Protein AF-A0A258ZQQ9-F1 (afdb_monomer)

Mean predicted aligned error: 3.71 Å

Structure (mmCIF, N/CA/C/O backbone):
data_AF-A0A258ZQQ9-F1
#
_entry.id   AF-A0A258ZQQ9-F1
#
loop_
_atom_site.group_PDB
_atom_site.id
_atom_site.type_symbol
_atom_site.label_atom_id
_atom_site.label_alt_id
_atom_site.label_comp_id
_atom_site.label_asym_id
_atom_site.label_entity_id
_atom_site.label_seq_id
_atom_site.pdbx_PDB_ins_code
_atom_site.Cartn_x
_atom_site.Cartn_y
_atom_site.Cartn_z
_atom_site.occupancy
_atom_site.B_iso_or_equiv
_atom_site.auth_seq_id
_atom_site.auth_comp_id
_atom_site.auth_asym_id
_atom_site.auth_atom_id
_atom_site.pdbx_PDB_model_num
ATOM 1 N N . MET A 1 1 ? 13.134 12.501 -29.313 1.00 63.53 1 MET A N 1
ATOM 2 C CA . MET A 1 1 ? 13.684 11.284 -28.673 1.00 63.53 1 MET A CA 1
ATOM 3 C C . MET A 1 1 ? 12.568 10.648 -27.853 1.00 63.53 1 MET A C 1
ATOM 5 O O . MET A 1 1 ? 11.966 11.358 -27.057 1.00 63.53 1 MET A O 1
ATOM 9 N N . ALA A 1 2 ? 12.199 9.390 -28.108 1.00 82.75 2 ALA A N 1
ATOM 10 C CA . ALA A 1 2 ? 11.105 8.739 -27.379 1.00 82.75 2 ALA A CA 1
ATOM 11 C C . ALA A 1 2 ? 11.530 8.412 -25.935 1.00 82.75 2 ALA A C 1
ATOM 13 O O . ALA A 1 2 ? 12.665 8.000 -25.712 1.00 82.75 2 ALA A O 1
ATOM 14 N N . MET A 1 3 ? 10.627 8.589 -24.965 1.00 87.00 3 MET A N 1
ATOM 15 C CA . MET A 1 3 ? 10.892 8.242 -23.563 1.00 87.00 3 MET A CA 1
ATOM 16 C C . MET A 1 3 ? 11.107 6.733 -23.400 1.00 87.00 3 MET A C 1
ATOM 18 O O . MET A 1 3 ? 10.327 5.932 -23.930 1.00 87.00 3 MET A O 1
ATOM 22 N N . THR A 1 4 ? 12.112 6.352 -22.614 1.00 93.62 4 THR A N 1
ATOM 23 C CA . THR A 1 4 ? 12.371 4.959 -22.230 1.00 93.62 4 THR A CA 1
ATOM 24 C C . THR A 1 4 ? 11.263 4.423 -21.318 1.00 93.62 4 THR A C 1
ATOM 26 O O . THR A 1 4 ? 10.526 5.186 -20.685 1.00 93.62 4 THR A O 1
ATOM 29 N N . ASP A 1 5 ? 11.141 3.099 -21.200 1.00 87.88 5 ASP A N 1
ATOM 30 C CA . ASP A 1 5 ? 10.147 2.489 -20.306 1.00 87.88 5 ASP A CA 1
ATOM 31 C C . ASP A 1 5 ? 10.368 2.847 -18.833 1.00 87.88 5 ASP A C 1
ATOM 33 O O . ASP A 1 5 ? 9.399 2.996 -18.088 1.00 87.88 5 ASP A O 1
ATOM 37 N N . ALA A 1 6 ? 11.622 3.062 -18.428 1.00 89.94 6 ALA A N 1
ATOM 38 C CA . ALA A 1 6 ? 11.958 3.546 -17.094 1.00 89.94 6 ALA A CA 1
ATOM 39 C C . ALA A 1 6 ? 11.459 4.981 -16.865 1.00 89.94 6 ALA A C 1
ATOM 41 O O . ALA A 1 6 ? 10.852 5.260 -15.833 1.00 89.94 6 ALA A O 1
ATOM 42 N N . GLN A 1 7 ? 1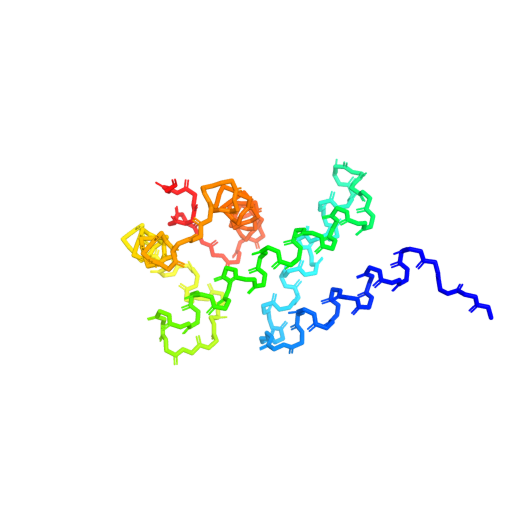1.638 5.874 -17.845 1.00 92.62 7 GLN A N 1
ATOM 43 C CA . GLN A 1 7 ? 11.149 7.255 -17.764 1.00 92.62 7 GLN A CA 1
ATOM 44 C C . GLN A 1 7 ? 9.618 7.313 -17.728 1.00 92.62 7 GLN A C 1
ATOM 46 O O . GLN A 1 7 ? 9.043 8.071 -16.948 1.00 92.62 7 GLN A O 1
ATOM 51 N N . LYS A 1 8 ? 8.945 6.486 -18.537 1.00 93.50 8 LYS A N 1
ATOM 52 C CA . LYS A 1 8 ? 7.478 6.378 -18.527 1.00 93.50 8 LYS A CA 1
ATOM 53 C C . LYS A 1 8 ? 6.960 5.878 -17.178 1.00 93.50 8 LYS A C 1
ATOM 55 O O . LYS A 1 8 ? 6.010 6.447 -16.650 1.00 93.50 8 LYS A O 1
ATOM 60 N N . ALA A 1 9 ? 7.589 4.844 -16.619 1.00 93.88 9 ALA A N 1
ATOM 61 C CA . ALA A 1 9 ? 7.220 4.301 -15.316 1.00 93.88 9 ALA A CA 1
ATOM 62 C C . ALA A 1 9 ? 7.427 5.324 -14.191 1.00 93.88 9 ALA A C 1
ATOM 64 O O . ALA A 1 9 ? 6.523 5.520 -13.385 1.00 93.88 9 ALA A O 1
ATOM 65 N N . ALA A 1 10 ? 8.566 6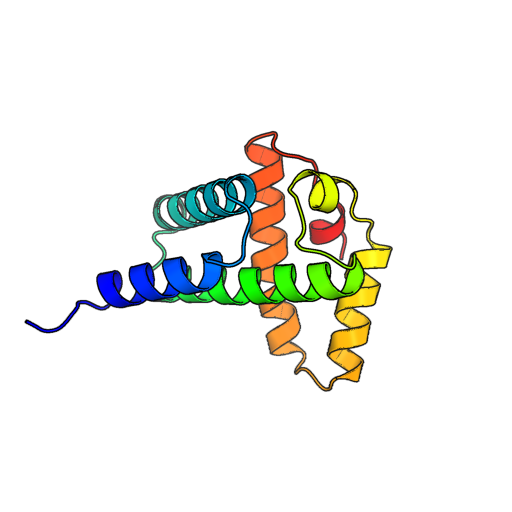.023 -14.170 1.00 94.62 10 ALA A N 1
ATOM 66 C CA . ALA A 1 10 ? 8.842 7.067 -13.184 1.00 94.62 10 ALA A CA 1
ATOM 67 C C . ALA A 1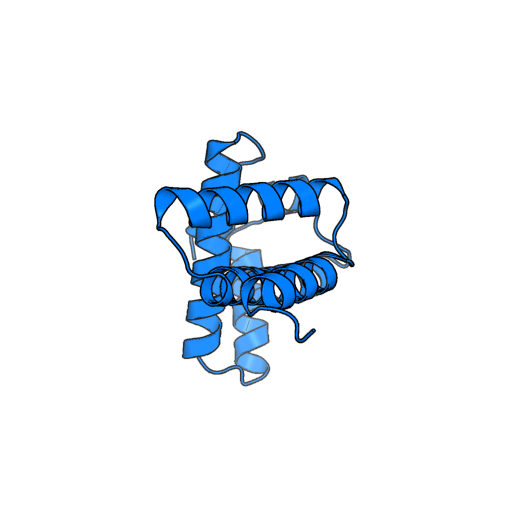 10 ? 7.783 8.180 -13.222 1.00 94.62 10 ALA A C 1
ATOM 69 O O . ALA A 1 10 ? 7.227 8.536 -12.186 1.00 94.62 10 ALA A O 1
ATOM 70 N N . ARG A 1 11 ? 7.423 8.655 -14.422 1.00 96.38 11 ARG A N 1
ATOM 71 C CA . ARG A 1 11 ? 6.364 9.659 -14.591 1.00 96.38 11 ARG A CA 1
ATOM 72 C C . ARG A 1 11 ? 4.998 9.149 -14.131 1.00 96.38 11 ARG A C 1
ATOM 74 O O . ARG A 1 11 ? 4.251 9.881 -13.490 1.00 96.38 11 ARG A O 1
ATOM 81 N N . ALA A 1 12 ? 4.664 7.899 -14.444 1.00 96.69 12 ALA A N 1
ATOM 82 C CA . ALA A 1 12 ? 3.419 7.291 -13.988 1.00 96.69 12 ALA A CA 1
ATOM 83 C C . ALA A 1 12 ? 3.368 7.186 -12.456 1.00 96.69 12 ALA A C 1
ATOM 85 O O . ALA A 1 12 ? 2.339 7.504 -11.865 1.00 96.69 12 ALA A O 1
ATOM 86 N N . ILE A 1 13 ? 4.472 6.792 -11.812 1.00 96.88 13 ILE A N 1
ATOM 87 C CA . ILE A 1 13 ? 4.585 6.742 -10.349 1.00 96.88 13 ILE A CA 1
ATOM 88 C C . ILE A 1 13 ? 4.388 8.141 -9.759 1.00 96.88 13 ILE A C 1
ATOM 90 O O . ILE A 1 13 ? 3.544 8.306 -8.887 1.00 96.88 13 ILE A O 1
ATOM 94 N N . GLU A 1 14 ? 5.073 9.160 -10.276 1.00 96.44 14 GLU A N 1
ATOM 95 C CA . GLU A 1 14 ? 4.917 10.548 -9.821 1.00 96.44 14 GLU A CA 1
ATOM 96 C C . GLU A 1 14 ? 3.442 10.998 -9.839 1.00 96.44 14 GLU A C 1
ATOM 98 O O . GLU A 1 14 ? 2.931 11.513 -8.841 1.00 96.44 14 GLU A O 1
ATOM 103 N N . CYS A 1 15 ? 2.726 10.726 -10.937 1.00 97.25 15 CYS A N 1
ATOM 104 C CA . CYS A 1 15 ? 1.299 11.029 -11.060 1.00 97.25 15 CYS A CA 1
ATOM 105 C C . CYS A 1 15 ? 0.427 10.222 -10.086 1.00 97.25 15 CYS A C 1
ATOM 107 O O . CYS A 1 15 ? -0.526 10.765 -9.533 1.00 97.25 15 CYS A O 1
ATOM 109 N N . LEU A 1 16 ? 0.741 8.944 -9.855 1.00 96.88 16 LEU A N 1
ATOM 110 C CA . LEU A 1 16 ? 0.011 8.092 -8.908 1.00 96.88 16 LEU A CA 1
ATOM 111 C C . LEU A 1 16 ? 0.169 8.567 -7.461 1.00 96.88 16 LEU A C 1
ATOM 113 O O . LEU A 1 16 ? -0.767 8.444 -6.675 1.00 96.88 16 LEU A O 1
ATOM 117 N N . LEU A 1 17 ? 1.340 9.103 -7.112 1.00 95.38 17 LEU A N 1
ATOM 118 C CA . LEU A 1 17 ? 1.627 9.587 -5.764 1.00 95.38 17 LEU A CA 1
ATOM 119 C C . LEU A 1 17 ? 1.222 11.052 -5.565 1.00 95.38 17 LEU A C 1
ATOM 121 O O . LEU A 1 17 ? 1.149 11.500 -4.426 1.00 95.38 17 LEU A O 1
ATOM 125 N N . ALA A 1 18 ? 0.928 11.799 -6.639 1.00 94.56 18 ALA A N 1
ATOM 126 C CA . ALA A 1 18 ? 0.511 13.205 -6.616 1.00 94.56 18 ALA A CA 1
ATOM 127 C C . ALA A 1 18 ? -0.522 13.572 -5.526 1.00 94.56 18 ALA A C 1
ATOM 129 O O . ALA A 1 18 ? -0.265 14.558 -4.839 1.00 94.56 18 ALA A O 1
ATOM 130 N N . PR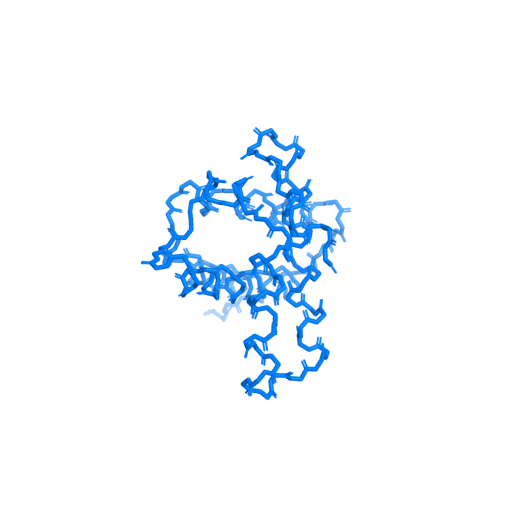O A 1 19 ? -1.608 12.809 -5.289 1.00 92.50 19 PRO A N 1
ATOM 131 C CA . PRO A 1 19 ? -2.609 13.168 -4.279 1.00 92.50 19 PRO A CA 1
ATOM 132 C C . PRO A 1 19 ? -2.198 12.852 -2.830 1.00 92.50 19 PRO A C 1
ATOM 134 O O . PRO A 1 19 ? -2.929 13.196 -1.905 1.00 92.50 19 PRO A O 1
ATOM 137 N N . LEU A 1 20 ? -1.071 12.169 -2.608 1.00 93.12 20 LEU A N 1
ATOM 138 C CA . LEU A 1 20 ? -0.624 11.783 -1.271 1.00 93.12 20 LEU A CA 1
ATOM 139 C C . LEU A 1 20 ? 0.062 12.953 -0.557 1.00 93.12 20 LEU A C 1
ATOM 141 O O . LEU A 1 20 ? 0.720 13.790 -1.187 1.00 93.12 20 LEU A O 1
ATOM 145 N N . SER A 1 21 ? -0.025 12.961 0.777 1.00 93.06 21 SER A N 1
ATOM 146 C CA . SER A 1 21 ? 0.754 13.881 1.609 1.00 93.06 21 SER A CA 1
ATOM 147 C C . SER A 1 21 ? 2.255 13.706 1.356 1.00 93.06 21 SER A C 1
ATOM 149 O O . SER A 1 21 ? 2.712 12.629 0.964 1.00 93.06 21 SER A O 1
ATOM 151 N N . ALA A 1 22 ? 3.043 14.757 1.601 1.00 93.81 22 ALA A N 1
ATOM 152 C CA . ALA A 1 22 ? 4.491 14.712 1.393 1.00 93.81 22 ALA A CA 1
ATOM 153 C C . ALA A 1 22 ? 5.147 13.557 2.169 1.00 93.81 22 ALA A C 1
ATOM 155 O O . ALA A 1 22 ? 5.926 12.799 1.601 1.00 93.81 22 ALA A O 1
ATOM 156 N N . GLN A 1 23 ? 4.758 13.361 3.434 1.00 94.12 23 GLN A N 1
ATOM 157 C CA . GLN A 1 23 ? 5.283 12.279 4.268 1.00 94.12 23 GLN A CA 1
ATOM 158 C C . GLN A 1 23 ? 4.938 10.890 3.708 1.00 94.12 23 GLN A C 1
ATOM 160 O O . GLN A 1 23 ? 5.804 10.019 3.641 1.00 94.12 23 GLN A O 1
ATOM 165 N N . MET A 1 24 ? 3.691 10.685 3.268 1.00 95.19 24 MET A N 1
ATOM 166 C CA . MET A 1 24 ? 3.267 9.420 2.665 1.00 95.19 24 MET A CA 1
ATOM 167 C C . MET A 1 24 ? 4.019 9.156 1.356 1.00 95.19 24 MET A C 1
ATOM 169 O O . MET A 1 24 ? 4.493 8.045 1.132 1.00 95.19 24 MET A O 1
ATOM 173 N N . ARG A 1 25 ? 4.174 10.177 0.505 1.00 96.31 25 ARG A N 1
ATOM 174 C CA . ARG A 1 25 ? 4.927 10.076 -0.751 1.00 96.31 25 ARG A CA 1
ATOM 175 C C . ARG A 1 25 ? 6.363 9.622 -0.506 1.00 96.31 25 ARG A C 1
ATOM 177 O O . ARG A 1 25 ? 6.778 8.645 -1.121 1.00 96.31 25 ARG A O 1
ATOM 184 N N . THR A 1 26 ? 7.071 10.262 0.424 1.00 96.12 26 THR A N 1
ATOM 185 C CA . THR A 1 26 ? 8.449 9.889 0.776 1.00 96.12 26 THR A CA 1
ATOM 186 C C . THR A 1 26 ? 8.541 8.429 1.216 1.00 96.12 26 THR A C 1
ATOM 188 O O . THR A 1 26 ? 9.432 7.708 0.771 1.00 96.12 26 THR A O 1
ATOM 191 N N . ALA A 1 27 ? 7.600 7.958 2.042 1.00 96.12 27 ALA A N 1
ATOM 192 C CA . ALA A 1 27 ? 7.573 6.562 2.479 1.00 96.12 27 ALA A CA 1
ATOM 193 C C . ALA A 1 27 ? 7.330 5.588 1.311 1.00 96.12 27 ALA A C 1
ATOM 195 O O . ALA A 1 27 ? 7.975 4.542 1.218 1.00 96.12 27 ALA A O 1
ATOM 196 N N . VAL A 1 28 ? 6.427 5.925 0.385 1.00 96.75 28 VAL A N 1
ATOM 197 C CA . VAL A 1 28 ? 6.155 5.095 -0.800 1.00 96.75 28 VAL A CA 1
ATOM 198 C C . VAL A 1 28 ? 7.347 5.074 -1.761 1.00 96.75 28 VAL A C 1
ATOM 200 O O . VAL A 1 28 ? 7.681 4.018 -2.296 1.00 96.75 28 VAL A O 1
ATOM 203 N N . GLU A 1 29 ? 8.021 6.203 -1.967 1.00 96.31 29 GLU A N 1
ATOM 204 C CA . GLU A 1 29 ? 9.216 6.289 -2.813 1.00 96.31 29 GLU A CA 1
ATOM 205 C C . GLU A 1 29 ? 10.382 5.480 -2.231 1.00 96.31 29 GLU A C 1
ATOM 207 O O . GLU A 1 29 ? 10.989 4.682 -2.951 1.00 96.31 29 GLU A O 1
ATOM 212 N N . ALA A 1 30 ? 10.638 5.598 -0.923 1.00 96.12 30 ALA A N 1
ATOM 213 C CA . ALA A 1 30 ? 11.641 4.794 -0.222 1.00 96.12 30 ALA A CA 1
ATOM 214 C C . ALA A 1 30 ? 11.341 3.289 -0.334 1.00 96.12 30 ALA A C 1
ATOM 216 O O . ALA A 1 30 ? 12.227 2.484 -0.643 1.00 96.12 30 ALA A O 1
ATOM 217 N N . TRP A 1 31 ? 10.072 2.908 -0.179 1.00 96.38 31 TRP A N 1
ATOM 218 C CA . TRP A 1 31 ? 9.624 1.530 -0.351 1.00 96.38 31 TRP A CA 1
ATOM 219 C C . TRP A 1 31 ? 9.887 0.995 -1.764 1.00 96.38 31 TRP A C 1
ATOM 221 O O . TRP A 1 31 ? 10.431 -0.103 -1.914 1.00 96.38 31 TRP A O 1
ATOM 231 N N . LEU A 1 32 ? 9.511 1.751 -2.801 1.00 96.31 32 LEU A N 1
ATOM 232 C CA . LEU A 1 32 ? 9.701 1.353 -4.198 1.00 96.31 32 LEU A CA 1
ATOM 233 C C . LEU A 1 32 ? 11.187 1.250 -4.553 1.00 96.31 32 LEU A C 1
ATOM 235 O O . LEU A 1 32 ? 11.590 0.261 -5.169 1.00 96.31 32 LEU A O 1
ATOM 239 N N . ALA A 1 33 ? 12.007 2.206 -4.106 1.00 94.56 33 ALA A N 1
ATOM 240 C CA . ALA A 1 33 ? 13.457 2.177 -4.283 1.00 94.56 33 ALA A CA 1
ATOM 241 C C . ALA A 1 33 ? 14.080 0.936 -3.623 1.00 94.56 33 ALA A C 1
ATOM 243 O O . ALA A 1 33 ? 14.894 0.237 -4.233 1.00 94.56 33 ALA A O 1
ATOM 244 N N . ARG A 1 34 ? 13.632 0.590 -2.411 1.00 93.50 34 ARG A N 1
ATOM 245 C CA . ARG A 1 34 ? 14.072 -0.624 -1.715 1.00 93.50 34 ARG A CA 1
ATOM 246 C C . ARG A 1 34 ? 13.673 -1.890 -2.466 1.00 93.50 34 ARG A C 1
ATOM 248 O O . ARG A 1 34 ? 14.504 -2.775 -2.651 1.00 93.50 34 ARG A O 1
ATOM 255 N N . LEU A 1 35 ? 12.428 -1.984 -2.939 1.00 91.56 35 LEU A N 1
ATOM 256 C CA . LEU A 1 35 ? 11.986 -3.122 -3.749 1.00 91.56 35 LEU A CA 1
ATOM 257 C C . LEU A 1 35 ? 12.797 -3.250 -5.045 1.00 91.56 35 LEU A C 1
ATOM 259 O O . LEU A 1 35 ? 13.151 -4.364 -5.436 1.00 91.56 35 LEU A O 1
ATOM 263 N N . ALA A 1 36 ? 13.111 -2.130 -5.698 1.00 91.25 36 ALA A N 1
ATOM 264 C CA . ALA A 1 36 ? 13.959 -2.105 -6.883 1.00 91.25 36 ALA A CA 1
ATOM 265 C C . ALA A 1 36 ? 15.350 -2.679 -6.593 1.00 91.25 36 ALA A C 1
ATOM 267 O O . ALA A 1 36 ? 15.838 -3.503 -7.365 1.00 91.25 36 ALA A O 1
ATOM 268 N N . HIS A 1 37 ? 15.955 -2.294 -5.467 1.00 90.00 37 HIS A N 1
ATOM 269 C CA . HIS A 1 37 ? 17.298 -2.727 -5.098 1.00 90.00 37 HIS A CA 1
ATOM 270 C C . HIS A 1 37 ? 17.342 -4.185 -4.613 1.00 90.00 37 HIS A C 1
ATOM 272 O O . HIS A 1 37 ? 18.089 -4.995 -5.158 1.00 90.00 37 HIS A O 1
ATOM 278 N N . GLU A 1 38 ? 16.494 -4.556 -3.649 1.00 89.94 38 GLU A N 1
ATOM 279 C CA . GLU A 1 38 ? 16.500 -5.891 -3.030 1.00 89.94 38 GLU A CA 1
ATOM 280 C C . GLU A 1 38 ? 16.031 -6.992 -3.989 1.00 89.94 38 GLU A C 1
ATOM 282 O O . GLU A 1 38 ? 16.553 -8.106 -3.978 1.00 89.94 38 GLU A O 1
ATOM 287 N N . ARG A 1 39 ? 15.012 -6.706 -4.809 1.00 85.56 39 ARG A N 1
ATOM 288 C CA . ARG A 1 39 ? 14.353 -7.712 -5.659 1.00 85.56 39 ARG A CA 1
ATOM 289 C C . ARG A 1 39 ? 14.653 -7.550 -7.143 1.00 85.56 39 ARG A C 1
ATOM 291 O O . ARG A 1 39 ? 14.107 -8.310 -7.941 1.00 85.56 39 ARG A O 1
ATOM 298 N N . ARG A 1 40 ? 15.493 -6.578 -7.519 1.00 87.75 40 ARG A N 1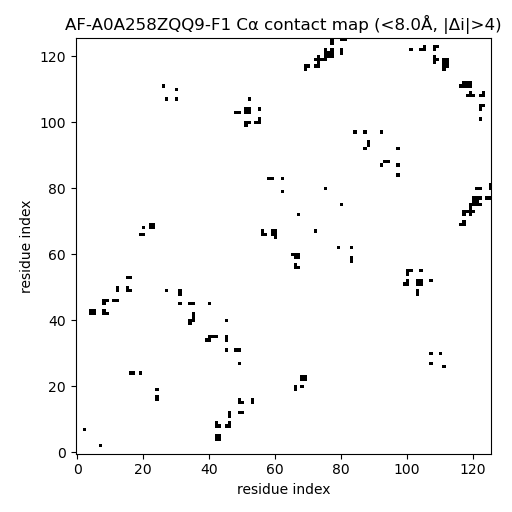
ATOM 299 C CA . ARG A 1 40 ? 15.812 -6.241 -8.919 1.00 87.75 40 ARG A CA 1
ATOM 300 C C . ARG A 1 40 ? 14.550 -6.064 -9.771 1.00 87.75 40 ARG A C 1
ATOM 302 O O . ARG A 1 40 ? 14.463 -6.567 -10.890 1.00 87.75 40 ARG A O 1
ATOM 309 N N . LEU A 1 41 ? 13.534 -5.396 -9.215 1.00 87.81 41 LEU A N 1
ATOM 310 C CA . LEU A 1 41 ? 12.258 -5.218 -9.906 1.00 87.81 41 LEU A CA 1
ATOM 311 C C . LEU A 1 41 ? 12.419 -4.329 -11.139 1.00 87.81 41 LEU A C 1
ATOM 313 O O . LEU A 1 41 ? 12.965 -3.227 -11.060 1.00 87.81 41 LEU A O 1
ATOM 317 N N . SER A 1 42 ? 11.840 -4.774 -12.257 1.00 92.62 42 SER A N 1
ATOM 318 C CA . SER A 1 42 ? 11.722 -3.944 -13.455 1.00 92.62 42 SER A CA 1
ATOM 319 C C . SER A 1 42 ? 10.927 -2.666 -13.164 1.00 92.62 42 SER A C 1
ATOM 321 O O . SER A 1 42 ? 10.051 -2.649 -12.291 1.00 92.62 42 SER A O 1
ATOM 323 N N . ALA A 1 43 ? 11.165 -1.613 -13.947 1.00 92.69 43 ALA A N 1
ATOM 324 C CA . ALA A 1 43 ? 10.429 -0.354 -13.825 1.00 92.69 43 ALA A CA 1
ATOM 325 C C . ALA A 1 43 ? 8.904 -0.553 -13.947 1.00 92.69 43 ALA A C 1
ATOM 327 O O . ALA A 1 43 ? 8.129 0.048 -13.207 1.00 92.69 43 ALA A O 1
ATOM 328 N N . LYS A 1 44 ? 8.464 -1.477 -14.813 1.00 93.00 44 LYS A N 1
ATOM 329 C CA . LYS A 1 44 ? 7.045 -1.827 -14.972 1.00 93.00 44 LYS A CA 1
ATOM 330 C C . LYS A 1 44 ? 6.459 -2.543 -13.764 1.00 93.00 44 LYS A C 1
ATOM 332 O O . LYS A 1 44 ? 5.291 -2.344 -13.437 1.00 93.00 44 LYS A O 1
ATOM 337 N N . THR A 1 45 ? 7.259 -3.356 -13.083 1.00 93.62 45 THR A N 1
ATOM 338 C CA . THR A 1 45 ? 6.827 -3.999 -11.844 1.00 93.62 45 THR A CA 1
ATOM 339 C C . THR A 1 45 ? 6.704 -2.969 -10.721 1.00 93.62 45 THR A C 1
ATOM 341 O O . THR A 1 45 ? 5.704 -2.990 -10.014 1.00 93.62 45 THR A O 1
ATOM 344 N N . GLN A 1 46 ? 7.642 -2.023 -10.600 1.00 94.69 46 GLN A N 1
ATOM 345 C CA . GLN A 1 46 ? 7.539 -0.920 -9.630 1.00 94.69 46 GLN A CA 1
ATOM 346 C C . GLN A 1 46 ? 6.288 -0.063 -9.873 1.00 94.69 46 GLN A C 1
ATOM 348 O O . GLN A 1 46 ? 5.525 0.185 -8.944 1.00 94.69 46 GLN A O 1
ATOM 353 N N . GLU A 1 47 ? 6.021 0.300 -11.132 1.00 96.31 47 GLU A N 1
ATOM 354 C CA . GLU A 1 47 ? 4.806 1.020 -11.538 1.00 96.31 47 GLU A CA 1
ATOM 355 C C . GLU A 1 47 ? 3.529 0.257 -11.136 1.00 96.31 47 GLU A C 1
ATOM 357 O O . GLU A 1 47 ? 2.565 0.852 -10.653 1.00 96.31 47 GLU A O 1
ATOM 362 N N . ALA A 1 48 ? 3.515 -1.072 -11.292 1.00 96.38 48 ALA A N 1
ATOM 363 C CA . ALA A 1 48 ? 2.384 -1.902 -10.882 1.00 96.38 48 ALA A CA 1
ATOM 364 C C . ALA A 1 48 ? 2.174 -1.899 -9.359 1.00 96.38 48 ALA A C 1
ATOM 366 O O . ALA A 1 48 ? 1.041 -1.720 -8.913 1.00 96.38 48 ALA A O 1
ATOM 367 N N . TYR A 1 49 ? 3.248 -2.029 -8.573 1.00 96.62 49 TYR A N 1
ATOM 368 C CA . TYR A 1 49 ? 3.186 -1.935 -7.111 1.00 96.62 49 TYR A CA 1
ATOM 369 C C . TYR A 1 49 ? 2.699 -0.558 -6.644 1.00 96.62 49 TYR A C 1
ATOM 371 O O . TYR A 1 49 ? 1.833 -0.487 -5.774 1.00 96.62 49 TYR A O 1
ATOM 379 N N . ALA A 1 50 ? 3.199 0.522 -7.252 1.00 97.19 50 ALA A N 1
ATOM 380 C CA . ALA A 1 50 ? 2.753 1.882 -6.962 1.00 97.19 50 ALA A CA 1
ATOM 381 C C . ALA A 1 50 ? 1.258 2.063 -7.264 1.00 97.19 50 ALA A C 1
ATOM 383 O O . ALA A 1 50 ? 0.522 2.607 -6.444 1.00 97.19 50 ALA A O 1
ATOM 384 N N . ARG A 1 51 ? 0.787 1.555 -8.411 1.00 97.81 51 ARG A N 1
ATOM 385 C CA . ARG A 1 51 ? -0.627 1.628 -8.807 1.00 97.81 51 ARG A CA 1
ATOM 386 C C . ARG A 1 51 ? -1.528 0.880 -7.833 1.00 97.81 51 ARG A C 1
ATOM 388 O O . ARG A 1 51 ? -2.557 1.408 -7.419 1.00 97.81 51 ARG A O 1
ATOM 395 N N . ASP A 1 52 ? -1.156 -0.345 -7.480 1.00 97.50 52 ASP A N 1
ATOM 396 C CA . ASP A 1 52 ? -1.949 -1.161 -6.567 1.00 97.50 52 ASP A CA 1
ATOM 397 C C . ASP A 1 52 ? -1.980 -0.543 -5.158 1.00 97.50 52 ASP A C 1
ATOM 399 O O . ASP A 1 52 ? -3.042 -0.504 -4.537 1.00 97.50 52 ASP A O 1
ATOM 403 N N . LEU A 1 53 ? -0.865 0.018 -4.676 1.00 97.06 53 LEU A N 1
ATOM 404 C CA . LEU A 1 53 ? -0.843 0.727 -3.396 1.00 97.06 53 LEU A CA 1
ATOM 405 C C . LEU A 1 53 ? -1.688 2.009 -3.431 1.00 97.06 53 LEU A C 1
ATOM 407 O O . LEU A 1 53 ? -2.480 2.226 -2.519 1.00 97.06 53 LEU A O 1
ATOM 411 N N . ALA A 1 54 ? -1.585 2.823 -4.485 1.00 96.62 54 ALA A N 1
ATOM 412 C CA . ALA A 1 54 ? -2.396 4.032 -4.641 1.00 96.62 54 ALA A CA 1
ATOM 413 C C . ALA A 1 54 ? -3.903 3.716 -4.616 1.00 96.62 54 ALA A C 1
ATOM 415 O O . ALA A 1 54 ? -4.679 4.423 -3.973 1.00 96.62 54 ALA A O 1
ATOM 416 N N . LEU A 1 55 ? -4.319 2.609 -5.243 1.00 95.56 55 LEU A N 1
ATOM 417 C CA . LEU A 1 55 ? -5.701 2.131 -5.169 1.00 95.56 55 LEU A CA 1
ATOM 418 C C . LEU A 1 55 ? -6.106 1.763 -3.736 1.00 95.56 55 LEU A C 1
ATOM 420 O O . LEU A 1 55 ? -7.201 2.127 -3.314 1.00 95.56 55 LEU A O 1
ATOM 424 N N . VAL A 1 56 ? -5.248 1.072 -2.982 1.00 95.44 56 VAL A N 1
ATOM 425 C CA . VAL A 1 56 ? -5.519 0.738 -1.573 1.00 95.44 56 VAL A CA 1
ATOM 426 C C . VAL A 1 56 ? -5.639 2.000 -0.721 1.00 95.44 56 VAL A C 1
ATOM 428 O O . VAL A 1 56 ? -6.626 2.140 -0.004 1.00 95.44 56 VAL A O 1
ATOM 431 N N . LEU A 1 57 ? -4.695 2.938 -0.838 1.00 94.94 57 LEU A N 1
ATOM 432 C CA . LEU A 1 57 ? -4.716 4.201 -0.095 1.00 94.94 57 LEU A CA 1
ATOM 433 C C . LEU A 1 57 ? -5.965 5.027 -0.417 1.00 94.94 57 LEU A C 1
ATOM 435 O O . LEU A 1 57 ? -6.585 5.564 0.493 1.00 94.94 57 LEU A O 1
ATOM 439 N N . ASN A 1 58 ? -6.398 5.059 -1.679 1.00 95.06 58 ASN A N 1
ATOM 440 C CA . ASN A 1 58 ? -7.650 5.710 -2.059 1.00 95.06 58 ASN A CA 1
ATOM 441 C C . ASN A 1 58 ? -8.875 5.033 -1.420 1.00 95.06 58 ASN A C 1
ATOM 443 O O . ASN A 1 58 ? -9.799 5.702 -0.972 1.00 95.06 58 ASN A O 1
ATOM 447 N N . ARG A 1 59 ? -8.900 3.697 -1.342 1.00 94.25 59 ARG A N 1
ATOM 448 C CA . ARG A 1 59 ? -10.005 2.986 -0.681 1.00 94.25 59 ARG A CA 1
ATOM 449 C C . ARG A 1 59 ? -10.014 3.180 0.830 1.00 94.25 59 ARG A C 1
ATOM 451 O O . ARG A 1 59 ? -11.098 3.285 1.395 1.00 94.25 59 ARG A O 1
ATOM 458 N N . LEU A 1 60 ? -8.843 3.260 1.456 1.00 93.69 60 LEU A N 1
ATOM 459 C CA . LEU A 1 60 ? -8.717 3.646 2.859 1.00 93.69 60 LEU A CA 1
ATOM 460 C C . LEU A 1 60 ? -9.172 5.089 3.068 1.00 93.69 60 LEU A C 1
ATOM 462 O O . LEU A 1 60 ? -9.883 5.350 4.028 1.00 93.69 60 LEU A O 1
ATOM 466 N N . ALA A 1 61 ? -8.860 5.997 2.141 1.00 94.00 61 ALA A N 1
ATOM 467 C CA . ALA A 1 61 ? -9.310 7.380 2.232 1.00 94.00 61 ALA A CA 1
ATOM 468 C C . ALA A 1 61 ? -10.840 7.498 2.247 1.00 94.00 61 ALA A C 1
ATOM 470 O O . ALA A 1 61 ? -11.400 8.239 3.048 1.00 94.00 61 ALA A O 1
ATOM 471 N N . LEU A 1 62 ? -11.522 6.716 1.404 1.00 93.56 62 LEU A N 1
ATOM 472 C CA . LEU A 1 62 ? -12.986 6.647 1.388 1.00 93.56 62 LEU A CA 1
ATOM 473 C C . LEU A 1 62 ? -13.572 6.061 2.684 1.00 93.56 62 LEU A C 1
ATOM 475 O O . LEU A 1 62 ? -14.672 6.442 3.065 1.00 93.56 62 LEU A O 1
ATOM 479 N N . HIS A 1 63 ? -12.861 5.145 3.347 1.00 92.62 63 HIS A N 1
ATOM 480 C CA . HIS A 1 63 ? -13.280 4.553 4.626 1.00 92.62 63 HIS A CA 1
ATOM 481 C C . HIS A 1 63 ? -13.047 5.497 5.812 1.00 92.62 63 HIS A C 1
ATOM 483 O O . HIS A 1 63 ? -13.891 5.593 6.694 1.00 92.62 63 HIS A O 1
ATOM 489 N N . LEU A 1 64 ? -11.921 6.216 5.815 1.00 91.19 64 LEU A N 1
ATOM 490 C CA . LEU A 1 64 ? -11.513 7.132 6.887 1.00 91.19 64 LEU A CA 1
ATOM 491 C C . LEU A 1 64 ? -12.088 8.551 6.731 1.00 91.19 64 LEU A C 1
ATOM 493 O O . LEU A 1 64 ? -12.009 9.349 7.659 1.00 91.19 64 LEU A O 1
ATOM 497 N N . GLY A 1 65 ? -12.648 8.885 5.564 1.00 93.12 65 GLY A N 1
ATOM 498 C CA . GLY A 1 65 ? -13.198 10.212 5.267 1.00 93.12 65 GLY A CA 1
ATOM 499 C C . GLY A 1 65 ? -12.155 11.270 4.882 1.00 93.12 65 GLY A C 1
ATOM 500 O O . GLY A 1 65 ? -12.471 12.456 4.856 1.00 93.12 65 GLY A O 1
ATOM 501 N N . GLY A 1 66 ? -10.919 10.872 4.568 1.00 91.69 66 GLY A N 1
ATOM 502 C CA . GLY A 1 66 ? -9.823 11.785 4.234 1.00 91.69 66 GLY A CA 1
ATOM 503 C C . GLY A 1 66 ? -8.559 11.054 3.782 1.00 91.69 66 GLY A C 1
ATOM 504 O O . GLY A 1 66 ? -8.460 9.838 3.909 1.00 91.69 66 GLY A O 1
ATOM 505 N N . ALA A 1 67 ? -7.585 11.777 3.221 1.00 91.56 67 ALA A N 1
ATOM 506 C CA . ALA A 1 67 ? -6.336 11.168 2.760 1.00 91.56 67 ALA A CA 1
ATOM 507 C C . ALA A 1 67 ? -5.556 10.546 3.942 1.00 91.56 67 ALA A C 1
ATOM 509 O O . ALA A 1 67 ? -5.245 11.274 4.885 1.00 91.56 67 ALA A O 1
ATOM 510 N N . PRO A 1 68 ? -5.211 9.242 3.903 1.00 92.69 68 PRO A N 1
ATOM 511 C CA . PRO A 1 68 ? -4.583 8.568 5.034 1.00 92.69 68 PRO A CA 1
ATOM 512 C C . PRO A 1 68 ? -3.178 9.111 5.305 1.00 92.69 68 PRO A C 1
ATOM 514 O O . PRO A 1 68 ? -2.352 9.245 4.397 1.00 92.69 68 PRO A O 1
ATOM 517 N N . THR A 1 69 ? -2.891 9.367 6.576 1.00 93.00 69 THR A N 1
ATOM 518 C CA . THR A 1 69 ? -1.549 9.649 7.090 1.00 9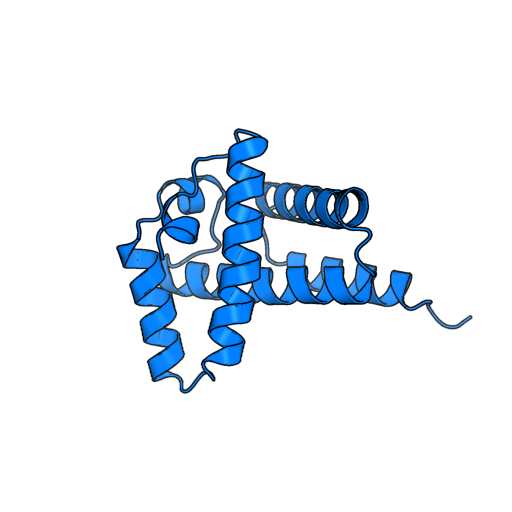3.00 69 THR A CA 1
ATOM 519 C C . THR A 1 69 ? -0.847 8.358 7.519 1.00 93.00 69 THR A C 1
ATOM 521 O O . THR A 1 69 ? -1.465 7.297 7.617 1.00 93.00 69 THR A O 1
ATOM 524 N N . LEU A 1 70 ? 0.460 8.423 7.798 1.00 92.19 70 LEU A N 1
ATOM 525 C CA . LEU A 1 70 ? 1.173 7.272 8.3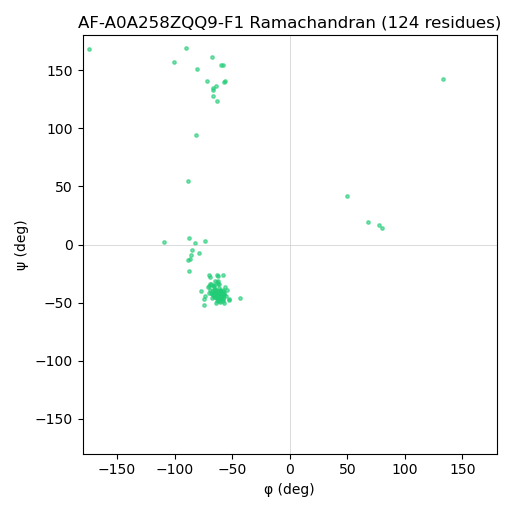69 1.00 92.19 70 LEU A CA 1
ATOM 526 C C . LEU A 1 70 ? 0.623 6.885 9.753 1.00 92.19 70 LEU A C 1
ATOM 528 O O . LEU A 1 70 ? 0.559 5.699 10.070 1.00 92.19 70 LEU A O 1
ATOM 532 N N . ALA A 1 71 ? 0.173 7.867 10.542 1.00 91.12 71 ALA A N 1
ATOM 533 C CA . ALA A 1 71 ? -0.453 7.623 11.838 1.00 91.12 71 ALA A CA 1
ATOM 534 C C . ALA A 1 71 ? -1.787 6.877 11.690 1.00 91.12 71 ALA A C 1
ATOM 536 O O . ALA A 1 71 ? -2.025 5.917 12.419 1.00 91.12 71 ALA A O 1
ATOM 537 N N . ASP A 1 72 ? -2.607 7.245 10.700 1.00 92.25 72 ASP A N 1
ATOM 538 C CA . ASP A 1 72 ? -3.860 6.535 10.418 1.00 92.25 72 ASP A CA 1
ATOM 539 C C . ASP A 1 72 ? -3.592 5.083 10.023 1.00 92.25 72 ASP A C 1
ATOM 541 O O . ASP A 1 72 ? -4.271 4.179 10.500 1.00 92.25 72 ASP A O 1
ATOM 545 N N . LEU A 1 73 ? -2.563 4.838 9.198 1.00 92.44 73 LEU A N 1
ATOM 546 C CA . LEU A 1 73 ? -2.167 3.473 8.845 1.00 92.44 73 LEU A CA 1
ATOM 547 C C . LEU A 1 73 ? -1.734 2.665 10.074 1.00 92.44 73 LEU A C 1
ATOM 549 O O . LEU A 1 73 ? -2.081 1.491 10.171 1.00 92.44 73 LEU A O 1
ATOM 553 N N . ALA A 1 74 ? -1.006 3.272 11.012 1.00 90.25 74 ALA A N 1
ATOM 554 C CA . ALA A 1 74 ? -0.605 2.617 12.258 1.00 90.25 74 ALA A CA 1
ATOM 555 C C . ALA A 1 74 ? -1.791 2.359 13.207 1.00 90.25 74 ALA A C 1
ATOM 557 O O . ALA A 1 74 ? -1.755 1.407 13.983 1.00 90.25 74 ALA A O 1
ATOM 558 N N . ALA A 1 75 ? -2.840 3.181 13.135 1.00 91.56 75 ALA A N 1
ATOM 559 C CA . ALA A 1 75 ? -4.058 3.037 13.928 1.00 91.56 75 ALA A CA 1
ATOM 560 C C . ALA A 1 75 ? -5.100 2.089 13.302 1.00 91.56 75 ALA A C 1
ATOM 562 O O . ALA A 1 75 ? -6.090 1.763 13.959 1.00 91.56 75 ALA A O 1
ATOM 563 N N . LEU A 1 76 ? -4.899 1.640 12.054 1.00 92.12 76 LEU A N 1
ATOM 564 C CA . LEU A 1 76 ? -5.822 0.723 11.384 1.00 92.12 76 LEU A CA 1
ATOM 565 C C . LEU A 1 76 ? -6.022 -0.553 12.197 1.00 92.12 76 LEU A C 1
ATOM 567 O O . LEU A 1 76 ? -5.073 -1.156 12.700 1.00 92.12 76 LEU A O 1
ATOM 571 N N . THR A 1 77 ? -7.262 -1.033 12.223 1.00 90.88 77 THR A N 1
ATOM 572 C CA . THR A 1 77 ? -7.600 -2.337 12.787 1.00 90.88 77 THR A CA 1
ATOM 573 C C . THR A 1 77 ? -7.785 -3.384 11.681 1.00 90.88 77 THR A C 1
ATOM 575 O O . THR A 1 77 ? -8.122 -3.052 10.538 1.00 90.88 77 THR A O 1
ATOM 578 N N . PRO A 1 78 ? -7.642 -4.690 11.979 1.00 90.38 78 PRO A N 1
ATOM 579 C CA . PRO A 1 78 ? -7.998 -5.737 11.020 1.00 90.38 78 PRO A CA 1
ATOM 580 C C . PRO A 1 78 ? -9.464 -5.667 10.560 1.00 90.38 78 PRO A C 1
ATOM 582 O O . PRO A 1 78 ? -9.788 -6.134 9.468 1.00 90.38 78 PRO A O 1
ATOM 585 N N . ALA A 1 79 ? -10.363 -5.105 11.378 1.00 90.50 79 ALA A N 1
ATOM 586 C CA . ALA A 1 79 ? -11.761 -4.913 11.007 1.00 90.50 79 ALA A CA 1
ATOM 587 C C . ALA A 1 79 ? -11.909 -3.868 9.891 1.00 90.50 79 ALA A C 1
ATOM 589 O O . ALA A 1 79 ? -12.627 -4.134 8.929 1.00 90.50 79 ALA A O 1
ATOM 590 N N . ASP A 1 80 ? -11.164 -2.760 9.951 1.00 91.44 80 ASP A N 1
ATOM 591 C CA . ASP A 1 80 ? -11.153 -1.731 8.899 1.00 91.44 80 ASP A CA 1
ATOM 592 C C . ASP A 1 80 ? -10.694 -2.309 7.560 1.00 91.44 80 ASP A C 1
ATOM 594 O O . ASP A 1 80 ? -11.339 -2.137 6.524 1.00 91.44 80 ASP A O 1
ATOM 598 N N . VAL A 1 81 ? -9.608 -3.084 7.585 1.00 90.56 81 VAL A N 1
ATOM 599 C CA . VAL A 1 81 ? -9.066 -3.726 6.381 1.00 90.56 81 VAL A CA 1
ATOM 600 C C . VAL A 1 81 ? -10.081 -4.706 5.786 1.00 90.56 81 VAL A C 1
ATOM 602 O O . VAL A 1 81 ? -10.310 -4.708 4.572 1.00 90.56 81 VAL A O 1
ATOM 605 N N . ARG A 1 82 ? -10.753 -5.509 6.622 1.00 91.00 82 ARG A N 1
ATOM 606 C CA . ARG A 1 82 ? -11.826 -6.410 6.168 1.00 91.00 82 ARG A CA 1
ATOM 607 C C . ARG A 1 82 ? -13.027 -5.647 5.616 1.00 91.00 82 ARG A C 1
ATOM 609 O O . ARG A 1 82 ? -13.558 -6.079 4.594 1.00 91.00 82 ARG A O 1
ATOM 616 N N . ALA A 1 83 ? -13.429 -4.536 6.232 1.00 91.94 83 ALA A N 1
ATOM 617 C CA . ALA A 1 83 ? -14.530 -3.699 5.760 1.00 91.94 83 ALA A CA 1
ATOM 618 C C . ALA A 1 83 ? -14.237 -3.137 4.362 1.00 91.94 83 ALA A C 1
ATOM 620 O O . ALA A 1 83 ? -15.051 -3.287 3.448 1.00 91.94 83 ALA A O 1
ATOM 621 N N . VAL A 1 84 ? -13.027 -2.610 4.150 1.00 92.00 84 VAL A N 1
ATOM 622 C CA . VAL A 1 84 ? -12.582 -2.122 2.838 1.00 92.00 84 VAL A CA 1
ATOM 623 C C . VAL A 1 84 ? -12.603 -3.238 1.790 1.00 92.00 84 VAL A C 1
ATOM 625 O O . VAL A 1 84 ? -13.124 -3.040 0.691 1.00 92.00 84 VAL A O 1
ATOM 628 N N . ILE A 1 85 ? -12.091 -4.432 2.106 1.00 91.88 85 ILE A N 1
ATOM 629 C CA . ILE A 1 85 ? -12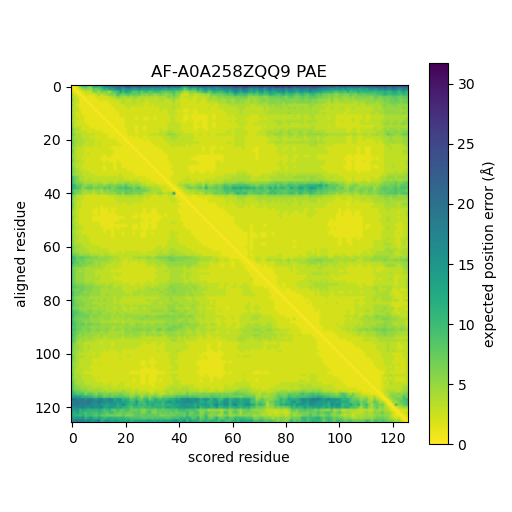.112 -5.576 1.176 1.00 91.88 85 ILE A CA 1
ATOM 630 C C . ILE A 1 85 ? -13.549 -6.024 0.877 1.00 91.88 85 ILE A C 1
ATOM 632 O O . ILE A 1 85 ? -13.869 -6.317 -0.277 1.00 91.88 85 ILE A O 1
ATOM 636 N N . ALA A 1 86 ? -14.411 -6.093 1.894 1.00 92.44 86 ALA A N 1
ATOM 637 C CA . ALA A 1 86 ? -15.806 -6.495 1.745 1.00 92.44 86 ALA A CA 1
ATOM 638 C C . ALA A 1 86 ? -16.568 -5.531 0.826 1.00 92.44 86 ALA A C 1
ATOM 640 O O . ALA A 1 86 ? -17.233 -5.988 -0.105 1.00 92.44 86 ALA A O 1
ATOM 641 N N . GLY A 1 87 ? -16.380 -4.218 0.995 1.00 92.38 87 GLY A N 1
ATOM 642 C CA . GLY A 1 87 ? -16.945 -3.212 0.094 1.00 92.38 87 GLY A CA 1
ATOM 643 C C . GLY A 1 87 ? -16.497 -3.408 -1.358 1.00 92.38 87 GLY A C 1
ATOM 644 O O . GLY A 1 87 ? -17.313 -3.387 -2.274 1.00 92.38 87 GLY A O 1
ATOM 645 N N . ARG A 1 88 ? -15.216 -3.720 -1.591 1.00 93.00 88 ARG A N 1
ATOM 646 C CA . ARG A 1 88 ? -14.706 -3.990 -2.950 1.00 93.00 88 ARG A CA 1
ATOM 647 C C . ARG A 1 88 ? -15.288 -5.256 -3.572 1.00 93.00 88 ARG A C 1
ATOM 649 O O . ARG A 1 88 ? -15.514 -5.287 -4.779 1.00 93.00 88 ARG A O 1
ATOM 656 N N . LYS A 1 89 ? -15.533 -6.297 -2.772 1.00 92.25 89 LYS A N 1
ATOM 657 C CA . LYS A 1 89 ? -16.231 -7.502 -3.245 1.00 92.25 89 LYS A CA 1
ATOM 658 C C . LYS A 1 89 ? -17.670 -7.180 -3.648 1.00 92.25 89 LYS A C 1
ATOM 660 O O . LYS A 1 89 ? -18.102 -7.643 -4.698 1.00 92.25 89 LYS A O 1
ATOM 665 N N . ALA A 1 90 ? -18.374 -6.369 -2.858 1.00 92.94 90 ALA A N 1
ATOM 666 C CA . ALA A 1 90 ? -19.733 -5.927 -3.173 1.00 92.94 90 ALA A CA 1
ATOM 667 C C . ALA A 1 90 ? -19.792 -5.085 -4.463 1.00 92.94 90 ALA A C 1
ATOM 669 O O . ALA A 1 90 ? -20.738 -5.203 -5.231 1.00 92.94 90 ALA A O 1
ATOM 670 N N . GLU A 1 91 ? -18.740 -4.318 -4.759 1.00 94.38 91 GLU A N 1
ATOM 671 C CA . GLU A 1 91 ? -18.562 -3.593 -6.029 1.00 94.38 91 GLU A CA 1
ATOM 672 C C . GLU A 1 91 ? -18.202 -4.502 -7.229 1.00 94.38 91 GLU A C 1
ATOM 674 O O . GLU A 1 91 ? -17.932 -4.005 -8.322 1.00 94.38 91 GLU A O 1
ATOM 679 N N . GLY A 1 92 ? -18.150 -5.829 -7.056 1.00 95.19 92 GLY A N 1
ATOM 680 C CA . GLY A 1 92 ? -17.870 -6.782 -8.137 1.00 95.19 92 GLY A CA 1
ATOM 681 C C . GLY A 1 92 ? -16.393 -6.886 -8.537 1.00 95.19 92 GLY A C 1
ATOM 682 O O . GLY A 1 92 ? -16.071 -7.409 -9.605 1.00 95.19 92 GLY A O 1
ATOM 683 N N . VAL A 1 93 ? -15.462 -6.405 -7.705 1.00 95.81 93 VAL A N 1
ATOM 684 C CA . VAL A 1 93 ? -14.025 -6.486 -8.005 1.00 95.81 93 VAL A CA 1
ATOM 685 C C . VAL A 1 93 ? -13.558 -7.940 -7.999 1.00 95.81 93 VAL A C 1
ATOM 687 O O . VAL A 1 93 ? -13.716 -8.664 -7.016 1.00 95.81 93 VAL A O 1
ATOM 690 N N . ALA A 1 94 ? -12.900 -8.349 -9.086 1.00 95.56 94 ALA A N 1
ATOM 691 C CA . ALA A 1 94 ? -12.402 -9.709 -9.244 1.00 95.56 94 ALA A CA 1
ATOM 692 C C . ALA A 1 94 ? -11.450 -10.130 -8.097 1.00 95.56 94 ALA A C 1
ATOM 694 O O . ALA A 1 94 ? -10.551 -9.360 -7.728 1.00 95.56 94 ALA A O 1
ATOM 695 N N . PRO A 1 95 ? -11.540 -11.378 -7.590 1.00 94.06 95 PRO A N 1
ATOM 696 C CA . PRO A 1 95 ? -10.700 -11.863 -6.489 1.00 94.06 95 PRO A CA 1
ATOM 697 C C . PRO A 1 95 ? -9.194 -11.715 -6.738 1.00 94.06 95 PRO A C 1
ATOM 699 O O . PRO A 1 95 ? -8.445 -11.320 -5.846 1.00 94.06 95 PRO A O 1
ATOM 702 N N . ARG A 1 96 ? -8.743 -11.966 -7.974 1.00 95.31 96 ARG A N 1
ATOM 703 C CA . ARG A 1 96 ? -7.331 -11.832 -8.365 1.00 95.31 96 ARG A CA 1
ATOM 704 C C . ARG A 1 96 ? -6.813 -10.398 -8.211 1.00 95.31 96 ARG A C 1
ATOM 706 O O . ARG A 1 96 ? -5.655 -10.208 -7.845 1.00 95.31 96 ARG A O 1
ATOM 713 N N . THR A 1 97 ? -7.663 -9.400 -8.449 1.00 95.12 97 THR A N 1
ATOM 714 C CA . THR A 1 97 ? -7.326 -7.989 -8.232 1.00 95.12 97 THR A CA 1
ATOM 715 C C . THR A 1 97 ? -7.162 -7.710 -6.744 1.00 95.12 97 THR A C 1
ATOM 717 O O . THR A 1 97 ? -6.155 -7.130 -6.353 1.00 95.12 97 THR A O 1
ATOM 720 N N . LEU A 1 98 ? -8.084 -8.188 -5.901 1.00 94.88 98 LEU A N 1
ATOM 721 C CA . LEU A 1 98 ? -8.000 -8.014 -4.445 1.00 94.88 98 LEU A CA 1
ATOM 722 C C . LEU A 1 98 ? -6.712 -8.608 -3.869 1.00 94.88 98 LEU A C 1
ATOM 724 O O . LEU A 1 98 ? -6.038 -7.958 -3.076 1.00 94.88 98 LEU A O 1
ATOM 728 N N . VAL A 1 99 ? -6.327 -9.806 -4.314 1.00 94.88 99 VAL A N 1
ATOM 729 C CA . VAL A 1 99 ? -5.068 -10.438 -3.895 1.00 94.88 99 VAL A CA 1
ATOM 730 C C . VAL A 1 99 ? -3.860 -9.574 -4.264 1.00 94.88 99 VAL A C 1
ATOM 732 O O . VAL A 1 99 ? -2.954 -9.418 -3.446 1.00 94.88 99 VAL A O 1
ATOM 735 N N . ARG A 1 100 ? -3.846 -8.981 -5.465 1.00 95.25 100 ARG A N 1
ATOM 736 C CA . ARG A 1 100 ? -2.739 -8.123 -5.915 1.00 95.25 100 ARG A CA 1
ATOM 737 C C . ARG A 1 100 ? -2.651 -6.826 -5.103 1.00 95.25 100 ARG A C 1
ATOM 739 O O . ARG A 1 100 ? -1.565 -6.469 -4.654 1.00 95.25 100 ARG A O 1
ATOM 746 N N . LEU A 1 101 ? -3.795 -6.195 -4.830 1.00 95.38 101 LEU A N 1
ATOM 747 C CA . LEU A 1 101 ? -3.889 -5.024 -3.952 1.00 95.38 101 LEU A CA 1
ATOM 748 C C . LEU A 1 101 ? -3.359 -5.335 -2.543 1.00 95.38 101 LEU A C 1
ATOM 750 O O . LEU A 1 101 ? -2.521 -4.603 -2.017 1.00 95.38 101 LEU A O 1
ATOM 754 N N . LEU A 1 102 ? -3.774 -6.463 -1.956 1.00 94.81 102 LEU A N 1
ATOM 755 C CA . LEU A 1 102 ? -3.305 -6.887 -0.634 1.00 94.81 102 LEU A CA 1
ATOM 756 C C . LEU A 1 102 ? -1.815 -7.229 -0.622 1.00 94.81 102 LEU A C 1
ATOM 758 O O . LEU A 1 102 ? -1.130 -6.952 0.357 1.00 94.81 102 LEU A O 1
ATOM 762 N N . ALA A 1 103 ? -1.280 -7.803 -1.699 1.00 95.25 103 ALA A N 1
ATOM 763 C CA . ALA A 1 103 ? 0.149 -8.074 -1.800 1.00 95.25 103 ALA A CA 1
ATOM 764 C C . ALA A 1 103 ? 0.984 -6.782 -1.759 1.00 95.25 103 ALA A C 1
ATOM 766 O O . ALA A 1 103 ? 2.001 -6.742 -1.058 1.00 95.25 103 ALA A O 1
ATOM 767 N N . ALA A 1 104 ? 0.546 -5.727 -2.457 1.00 95.75 104 ALA A N 1
ATOM 768 C CA . ALA A 1 104 ? 1.181 -4.411 -2.399 1.00 95.75 104 ALA A CA 1
ATOM 769 C C . ALA A 1 104 ? 1.069 -3.801 -0.992 1.00 95.75 104 ALA A C 1
ATOM 771 O O . ALA A 1 104 ? 2.090 -3.458 -0.396 1.00 95.75 104 ALA A O 1
ATOM 772 N N . ALA A 1 105 ? -0.140 -3.776 -0.420 1.00 95.38 105 ALA A N 1
ATOM 773 C CA . ALA A 1 105 ? -0.407 -3.223 0.910 1.00 95.38 105 ALA A CA 1
ATOM 774 C C . ALA A 1 105 ? 0.414 -3.906 2.017 1.00 95.38 105 ALA A C 1
ATOM 776 O O . ALA A 1 105 ? 1.101 -3.238 2.786 1.00 95.38 105 ALA A O 1
ATOM 777 N N . ARG A 1 106 ? 0.432 -5.246 2.049 1.00 95.06 106 ARG A N 1
ATOM 778 C CA . ARG A 1 106 ? 1.238 -6.032 2.999 1.00 95.06 106 ARG A CA 1
ATOM 779 C C . ARG A 1 106 ? 2.732 -5.781 2.831 1.00 95.06 106 ARG A C 1
ATOM 781 O O . ARG A 1 106 ? 3.478 -5.781 3.805 1.00 95.06 106 ARG A O 1
ATOM 788 N N . SER A 1 107 ? 3.197 -5.620 1.591 1.00 95.12 107 SER A N 1
ATOM 789 C CA . SER A 1 107 ? 4.610 -5.341 1.343 1.00 95.12 107 SER A CA 1
ATOM 790 C C . SER A 1 107 ? 5.023 -3.948 1.800 1.00 95.12 107 SER A C 1
ATOM 792 O O . SER A 1 107 ? 6.170 -3.799 2.221 1.00 95.12 107 SER A O 1
ATOM 794 N N . PHE A 1 108 ? 4.131 -2.966 1.693 1.00 95.94 108 PHE A N 1
ATOM 795 C CA . PHE A 1 108 ? 4.359 -1.611 2.175 1.00 95.94 108 PHE A CA 1
ATOM 796 C C . PHE A 1 108 ? 4.293 -1.541 3.706 1.00 95.94 108 PHE A C 1
ATOM 798 O O . PHE A 1 108 ? 5.211 -1.011 4.318 1.00 95.94 108 PHE A O 1
ATOM 805 N N . ALA A 1 109 ? 3.306 -2.187 4.336 1.00 93.69 109 ALA A N 1
ATOM 806 C CA . ALA A 1 109 ? 3.203 -2.292 5.796 1.00 93.69 109 ALA A CA 1
ATOM 807 C C . ALA A 1 109 ? 4.490 -2.837 6.440 1.00 93.69 109 ALA A C 1
ATOM 809 O O . ALA A 1 109 ? 5.051 -2.219 7.338 1.00 93.69 109 ALA A O 1
ATOM 810 N N . ARG A 1 110 ? 5.038 -3.931 5.889 1.00 93.12 110 ARG A N 1
ATOM 811 C CA . ARG A 1 110 ? 6.331 -4.485 6.327 1.00 93.12 110 ARG A CA 1
ATOM 812 C C . ARG A 1 110 ? 7.512 -3.537 6.125 1.00 93.12 110 ARG A C 1
ATOM 814 O O . ARG A 1 110 ? 8.535 -3.702 6.777 1.00 93.12 110 ARG A O 1
ATOM 821 N N . HIS A 1 111 ? 7.441 -2.621 5.160 1.00 94.31 111 HIS A N 1
ATOM 822 C CA . HIS A 1 111 ? 8.475 -1.602 5.008 1.00 94.31 111 HIS A CA 1
ATOM 823 C C . HIS A 1 111 ? 8.346 -0.536 6.094 1.00 94.31 111 HIS A C 1
ATOM 825 O O . HIS A 1 111 ? 9.341 -0.264 6.750 1.00 94.31 111 HIS A O 1
ATOM 831 N N . LEU A 1 112 ? 7.140 -0.021 6.345 1.00 93.38 112 LEU A N 1
ATOM 832 C CA . LEU A 1 112 ? 6.897 0.962 7.407 1.00 93.38 112 LEU A CA 1
ATOM 833 C C . LEU A 1 112 ? 7.333 0.446 8.785 1.00 93.38 112 LEU A C 1
ATOM 835 O O . LEU A 1 112 ? 8.000 1.164 9.526 1.00 93.38 112 LEU A O 1
ATOM 839 N N . GLU A 1 113 ? 7.030 -0.819 9.087 1.00 92.00 113 GLU A N 1
ATOM 840 C CA . GLU A 1 113 ? 7.475 -1.488 10.314 1.00 92.00 113 GLU A CA 1
ATOM 841 C C . GLU A 1 113 ? 9.005 -1.527 10.434 1.00 92.00 113 GLU A C 1
ATOM 843 O O . GLU A 1 113 ? 9.549 -1.304 11.512 1.00 92.00 113 GLU A O 1
ATOM 848 N N . ARG A 1 114 ? 9.710 -1.777 9.324 1.00 90.06 114 ARG A N 1
ATOM 849 C CA . ARG A 1 114 ? 11.180 -1.825 9.294 1.00 90.06 114 ARG A CA 1
ATOM 850 C C . ARG A 1 114 ? 11.825 -0.454 9.459 1.00 90.06 114 ARG A C 1
ATOM 852 O O . ARG A 1 114 ? 12.850 -0.366 10.121 1.00 90.06 114 ARG A O 1
ATOM 859 N N . GLU A 1 115 ? 11.227 0.587 8.890 1.00 89.31 115 GLU A N 1
ATOM 860 C CA . GLU A 1 115 ? 11.719 1.967 9.002 1.00 89.31 115 GLU A CA 1
ATOM 861 C C . GLU A 1 115 ? 11.287 2.650 10.316 1.00 89.31 115 GLU A C 1
ATOM 863 O O . GLU A 1 115 ? 11.567 3.829 10.522 1.00 89.31 115 GLU A O 1
ATOM 868 N N . GLY A 1 116 ? 10.569 1.947 11.203 1.00 86.38 116 GLY A N 1
ATOM 869 C CA . GLY A 1 116 ? 10.062 2.513 12.459 1.00 86.38 116 GLY A CA 1
ATOM 870 C C . GLY A 1 116 ? 8.969 3.572 12.267 1.00 86.38 116 GLY A C 1
ATOM 871 O O . GLY A 1 116 ? 8.709 4.363 13.169 1.00 86.38 116 GLY A O 1
ATOM 872 N N . GLN A 1 117 ? 8.314 3.593 11.103 1.00 82.69 117 GLN A N 1
ATOM 873 C CA . GLN A 1 117 ? 7.310 4.594 10.715 1.00 82.69 117 GLN A CA 1
ATOM 874 C C . GLN A 1 117 ? 5.879 4.236 11.153 1.00 82.69 117 GLN A C 1
ATOM 876 O O . GLN A 1 117 ? 4.929 4.934 10.801 1.00 82.69 117 GLN A O 1
ATOM 881 N N . GLY A 1 118 ? 5.723 3.155 11.919 1.00 74.94 118 GLY A N 1
ATOM 882 C CA . GLY A 1 118 ? 4.453 2.691 12.472 1.00 74.94 118 GLY A CA 1
ATOM 883 C C . GLY A 1 118 ? 4.251 1.190 12.276 1.00 74.94 118 GLY A C 1
ATOM 884 O O . GLY A 1 118 ? 4.612 0.629 11.240 1.00 74.94 118 GLY A O 1
ATOM 885 N N . ALA A 1 119 ? 3.660 0.533 13.276 1.00 70.94 119 ALA A N 1
ATOM 886 C CA . ALA A 1 119 ? 3.296 -0.876 13.197 1.00 70.94 119 ALA A CA 1
ATOM 887 C C . ALA A 1 119 ? 1.965 -1.033 12.454 1.00 70.94 119 ALA A C 1
ATOM 889 O O . ALA A 1 119 ? 0.895 -0.946 13.050 1.00 70.94 119 ALA A O 1
ATOM 890 N N . VAL A 1 120 ? 2.012 -1.269 11.143 1.00 74.44 120 VAL A N 1
ATOM 891 C CA . VAL A 1 120 ? 0.803 -1.437 10.317 1.00 74.44 120 VAL A CA 1
ATOM 892 C C . VAL A 1 120 ? 0.367 -2.910 10.299 1.00 74.44 120 VAL A C 1
ATOM 894 O O . VAL A 1 120 ? 0.176 -3.534 9.249 1.00 74.44 120 VAL A O 1
ATOM 897 N N . GLY A 1 121 ? 0.183 -3.472 11.498 1.00 76.44 121 GLY A N 1
ATOM 898 C CA . GLY A 1 121 ? -0.152 -4.885 11.697 1.00 76.44 121 GLY A CA 1
ATOM 899 C C . GLY A 1 121 ? -1.508 -5.279 11.101 1.00 76.44 121 GLY A C 1
ATOM 900 O O . GLY A 1 121 ? -1.721 -6.419 10.697 1.00 76.44 121 GLY A O 1
ATOM 901 N N . ALA A 1 122 ? -2.437 -4.332 10.965 1.00 79.25 122 ALA A N 1
ATOM 902 C CA . ALA A 1 122 ? 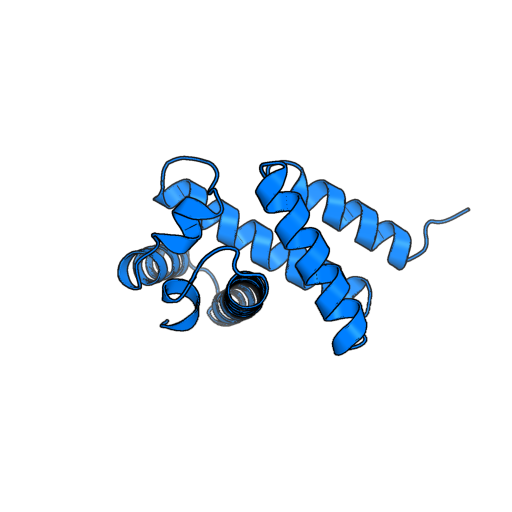-3.749 -4.610 10.390 1.00 79.25 122 ALA A CA 1
ATOM 903 C C . ALA A 1 122 ? -3.701 -5.024 8.915 1.00 79.25 122 ALA A C 1
ATOM 905 O O . ALA A 1 122 ? -4.446 -5.918 8.513 1.00 79.25 122 ALA A O 1
ATOM 906 N N . LEU A 1 123 ? -2.819 -4.420 8.109 1.00 80.62 123 LEU A N 1
ATOM 907 C CA . LEU A 1 123 ? -2.684 -4.791 6.697 1.00 80.62 123 LEU A CA 1
ATOM 908 C C . LEU A 1 123 ? -2.049 -6.175 6.532 1.00 80.62 123 LEU A C 1
ATOM 910 O O . LEU A 1 123 ? -2.301 -6.826 5.521 1.00 80.62 123 LEU A O 1
ATOM 914 N N . THR A 1 124 ? -1.237 -6.624 7.494 1.00 82.69 124 THR A N 1
ATOM 915 C CA . THR A 1 124 ? -0.578 -7.940 7.477 1.00 82.69 124 THR A CA 1
ATOM 916 C C . THR A 1 124 ? -1.429 -9.055 8.092 1.00 82.69 124 THR A C 1
ATOM 918 O O . THR A 1 124 ? -1.230 -10.213 7.728 1.00 82.69 124 THR A O 1
ATOM 921 N N . ALA A 1 125 ? -2.397 -8.723 8.952 1.00 76.56 125 ALA A N 1
ATOM 922 C CA . ALA A 1 125 ? -3.255 -9.667 9.680 1.00 76.56 125 ALA A CA 1
ATOM 923 C C . ALA A 1 125 ? -4.508 -10.163 8.921 1.00 76.56 125 ALA A C 1
ATOM 925 O O . ALA A 1 125 ? -5.253 -11.003 9.436 1.00 76.56 125 ALA A O 1
ATOM 926 N N . VAL A 1 126 ? -4.772 -9.635 7.724 1.00 70.50 126 VAL A N 1
ATOM 927 C CA . VAL A 1 126 ? -5.851 -10.057 6.805 1.00 70.50 126 VAL A CA 1
ATOM 928 C C . VAL A 1 126 ? -5.215 -10.637 5.563 1.00 70.50 126 VAL A C 1
ATOM 930 O O . VAL A 1 126 ? -5.775 -11.561 4.937 1.00 70.50 126 VAL A O 1
#

Sequence (126 aa):
MAMTDAQKAARAIECLLAPLSAQMRTAVEAWLARLAHERRLSAKTQEAYARDLALVLNRLALHLGGAPTLADLAALTPADVRAVIAGRKAEGVAPRTLVRLLAAARSFARHLEREGQGAVGALTAV

Nearest PDB structures (foldseek):
  7a0o-assembly1_B  TM=3.982E-01  e=4.680E+00  Trichonephila clavipes
  6q6g-assembly1_K  TM=2.206E-01  e=6.323E+00  Homo sapiens

Secondary structure (DSSP, 8-state):
-PPPHHHHHHHHHHHHHTTS-HHHHHHHHHHHHHHHHHH---HHHHHHHHHHHHHHHHHHHHHHTSPPPHHHHHH--HHHHHHHHHHHHHTT--HHHHHHHHHHHHHHHHHHHHTTS---HHHH--

Solvent-accessible surface area (backbone atoms only — not comparable to full-atom values): 6827 Å² total; per-residue (Å²): 133,84,80,51,70,56,58,51,25,52,52,53,38,54,62,60,43,59,87,49,52,72,72,51,37,53,54,51,51,54,47,49,53,46,45,33,67,80,67,65,47,51,47,66,54,48,34,49,43,48,50,31,34,43,52,49,49,51,51,48,13,69,73,73,75,43,84,67,49,56,66,52,50,34,66,45,44,51,64,56,51,49,50,52,50,51,54,41,49,75,73,66,53,55,68,73,56,53,54,50,30,46,53,30,40,29,57,47,29,58,43,33,44,70,72,70,59,33,63,26,57,22,58,64,73,109

Radius of gyration: 14.43 Å; Cα contacts (8 Å, |Δi|>4): 123; chains: 1; bounding box: 37×27×43 Å

Foldseek 3Di:
DDDDPLRVLVVLLCVLCVVADPQVSVLLVVLLVCCCVPVVDDSVRSSLLSNLQSVVQVLLCVLVVHRDDLVNLQVDALVSVVVSLVVCVVVVNDPVSVVSSLVSQLSSQVSCVVVVSHNNVSSVVD

pLDDT: mean 91.89, std 5.88, range [63.53, 97.81]